Protein AF-A0A2V9U4R3-F1 (afdb_monomer_lite)

Radius of gyration: 16.14 Å; chains: 1; bounding box: 47×28×36 Å

Secondary structure (DSSP, 8-state):
-PPPPP--EEE---EEEEEE-STTS-SEEEEEEEEEEETTEEEEEEEEEEEEEETTEEEEEEEEEEE---TT-SS--EEEEEEEEEE-

Sequence (88 aa):
MAAAKPHVIAFGKSTQVRWLAGADENTPIELKVRALYVDGKLKEFTIGSPHEITERLFVVRRAFHINDSLPDEATPRWLWQRGGWVLV

Foldseek 3Di:
DDDDDDKDKDKADWDWDWAQDDPVSPDTDIFTWIFIDINNDGDFIFGDDWADPDPPKTKTWTKDFDFPDDPPDPDTDTHIDTHGIDID

Structure (mmCIF, N/CA/C/O backbone):
data_AF-A0A2V9U4R3-F1
#
_entry.id   AF-A0A2V9U4R3-F1
#
loop_
_atom_site.group_PDB
_atom_site.id
_atom_site.type_symbol
_atom_site.label_atom_id
_atom_site.label_alt_id
_atom_site.label_comp_id
_atom_site.label_asym_id
_atom_site.label_entity_id
_atom_site.label_seq_id
_atom_site.pdbx_PDB_ins_code
_atom_site.Cartn_x
_atom_site.Cartn_y
_atom_site.Cartn_z
_atom_site.occupancy
_atom_site.B_iso_or_equiv
_atom_site.auth_seq_id
_atom_site.auth_comp_id
_atom_site.auth_asym_id
_atom_site.auth_atom_id
_atom_site.pdbx_PDB_model_num
ATOM 1 N N . MET A 1 1 ? -27.443 -15.638 14.219 1.00 45.69 1 MET A N 1
ATOM 2 C CA . MET A 1 1 ? -26.627 -14.704 13.410 1.00 45.69 1 MET A CA 1
ATOM 3 C C . MET A 1 1 ? -25.231 -14.673 14.011 1.00 45.69 1 MET A C 1
ATOM 5 O O . MET A 1 1 ? -25.134 -14.541 15.223 1.00 45.69 1 MET A O 1
ATOM 9 N N . ALA A 1 2 ? -24.177 -14.879 13.220 1.00 65.69 2 ALA A N 1
ATOM 10 C CA . ALA A 1 2 ? -22.800 -14.799 13.711 1.00 65.69 2 ALA A CA 1
ATOM 11 C C . ALA A 1 2 ? -22.342 -13.332 13.720 1.00 65.69 2 ALA A C 1
ATOM 13 O O . ALA A 1 2 ? -22.580 -12.614 12.750 1.00 65.69 2 ALA A O 1
ATOM 14 N N . ALA A 1 3 ? -21.720 -12.882 14.811 1.00 74.94 3 ALA A N 1
ATOM 15 C CA . ALA A 1 3 ? -21.183 -11.528 14.911 1.00 74.94 3 ALA A CA 1
ATOM 16 C C . ALA A 1 3 ? -19.938 -11.373 14.019 1.00 74.94 3 ALA A C 1
ATOM 18 O O . ALA A 1 3 ? -19.094 -12.269 13.967 1.00 74.94 3 ALA A O 1
ATOM 19 N N . ALA A 1 4 ? -19.820 -10.237 13.327 1.00 78.00 4 ALA A N 1
ATOM 20 C CA . ALA A 1 4 ? -18.636 -9.921 12.534 1.00 78.00 4 ALA A CA 1
ATOM 21 C C . ALA A 1 4 ? -17.409 -9.773 13.449 1.00 78.00 4 ALA A C 1
ATOM 23 O O . ALA A 1 4 ? -17.475 -9.113 14.488 1.00 78.00 4 ALA A O 1
ATOM 24 N N . LYS A 1 5 ? -16.288 -10.395 13.067 1.00 84.88 5 LYS A N 1
ATOM 25 C CA . LYS A 1 5 ? -15.038 -10.309 13.825 1.00 84.88 5 LYS A CA 1
ATOM 26 C C . LYS A 1 5 ? -14.452 -8.896 13.673 1.00 84.88 5 LYS A C 1
ATOM 28 O O . LYS A 1 5 ? -14.306 -8.446 12.538 1.00 84.88 5 LYS A O 1
ATOM 33 N N . PRO A 1 6 ? -14.119 -8.190 14.768 1.00 88.88 6 PRO A N 1
ATOM 34 C CA . PRO A 1 6 ? -13.490 -6.880 14.667 1.00 88.88 6 PRO A CA 1
ATOM 35 C C . PRO A 1 6 ? -12.096 -7.003 14.039 1.00 88.88 6 PRO A C 1
ATOM 37 O O . PRO A 1 6 ? -11.338 -7.910 14.391 1.00 88.88 6 PRO A O 1
ATOM 40 N N . HIS A 1 7 ? -11.777 -6.075 13.137 1.00 91.25 7 HIS A N 1
ATOM 41 C CA . HIS A 1 7 ? -10.466 -5.939 12.506 1.00 91.25 7 HIS A CA 1
ATOM 42 C C . HIS A 1 7 ? -9.774 -4.669 13.002 1.00 91.25 7 HIS A C 1
ATOM 44 O O . HIS A 1 7 ? -10.408 -3.621 13.123 1.00 91.25 7 HIS A O 1
ATOM 50 N N . VAL A 1 8 ? -8.473 -4.753 13.281 1.00 94.06 8 VAL A N 1
ATOM 51 C CA . VAL A 1 8 ? -7.667 -3.598 13.703 1.00 94.06 8 VAL A CA 1
ATOM 52 C C . VAL A 1 8 ? -6.904 -3.055 12.505 1.00 94.06 8 VAL A C 1
ATOM 54 O O . VAL A 1 8 ? -6.121 -3.776 11.884 1.00 94.06 8 VAL A O 1
ATOM 57 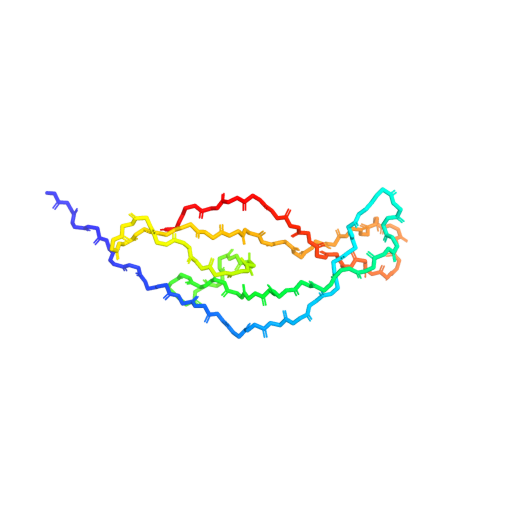N N . ILE A 1 9 ? -7.107 -1.774 12.207 1.00 95.12 9 ILE A N 1
ATOM 58 C CA . ILE A 1 9 ? -6.446 -1.073 11.107 1.00 95.12 9 ILE A CA 1
ATOM 59 C C . ILE A 1 9 ? -5.340 -0.175 11.659 1.00 95.12 9 ILE A C 1
ATOM 61 O O . ILE A 1 9 ? -5.554 0.557 12.623 1.00 95.12 9 ILE A O 1
ATOM 65 N N . ALA A 1 10 ? -4.163 -0.201 11.036 1.00 95.88 10 ALA A N 1
ATOM 66 C CA . ALA A 1 10 ? -3.059 0.681 11.401 1.00 95.88 10 ALA A CA 1
ATOM 67 C C . ALA A 1 10 ? -2.289 1.175 10.172 1.00 95.88 10 ALA A C 1
ATOM 69 O O . ALA A 1 10 ? -2.092 0.440 9.204 1.00 95.88 10 ALA A O 1
ATOM 70 N N . PHE A 1 11 ? -1.795 2.411 10.239 1.00 96.12 11 PHE A N 1
ATOM 71 C CA . PHE A 1 11 ? -0.885 2.970 9.243 1.00 96.12 11 PHE A CA 1
ATOM 72 C C . PHE A 1 11 ? 0.550 2.961 9.764 1.00 96.12 11 PHE A C 1
ATOM 74 O O . PHE A 1 11 ? 0.822 3.385 10.886 1.00 96.12 11 PHE A O 1
ATOM 81 N N . GLY A 1 12 ? 1.475 2.494 8.930 1.00 95.75 12 GLY A N 1
ATOM 82 C CA . GLY A 1 12 ? 2.904 2.547 9.204 1.00 95.75 12 GLY A CA 1
ATOM 83 C C . GLY A 1 12 ? 3.487 3.958 9.079 1.00 95.75 12 GLY A C 1
ATOM 84 O O . GLY A 1 12 ? 2.801 4.928 8.743 1.00 95.75 12 GLY A O 1
ATOM 85 N N . LYS A 1 13 ? 4.800 4.060 9.306 1.00 95.56 13 LYS A N 1
ATOM 86 C CA . LYS A 1 13 ? 5.555 5.298 9.080 1.00 95.56 13 LYS A CA 1
ATOM 87 C C . LYS A 1 13 ? 5.494 5.700 7.604 1.00 95.56 13 LYS A C 1
ATOM 89 O O . LYS A 1 13 ? 5.536 4.848 6.720 1.00 95.56 13 LYS A O 1
ATOM 94 N N . SER A 1 14 ? 5.407 7.005 7.358 1.00 93.94 14 SER A N 1
ATOM 95 C CA . SER A 1 14 ? 5.481 7.553 6.005 1.00 93.94 14 SER A CA 1
ATOM 96 C C . SER A 1 14 ? 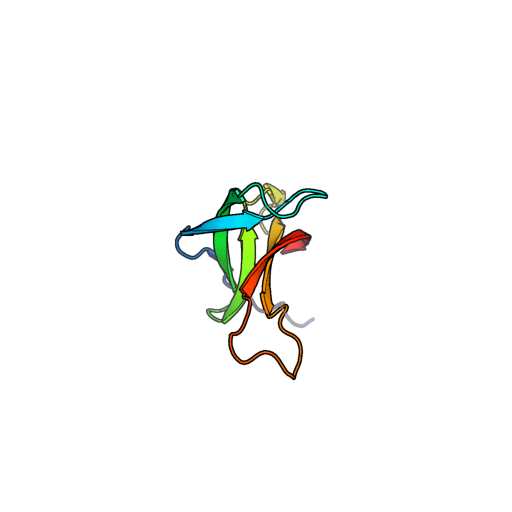6.931 7.606 5.534 1.00 93.94 14 SER A C 1
ATOM 98 O O . SER A 1 14 ? 7.786 8.158 6.225 1.00 93.94 14 SER A O 1
ATOM 100 N N . THR A 1 15 ? 7.174 7.115 4.325 1.00 94.25 15 THR A N 1
ATOM 101 C CA . THR A 1 15 ? 8.464 7.149 3.634 1.00 94.25 15 THR A CA 1
ATOM 102 C C . THR A 1 15 ? 8.308 7.917 2.327 1.00 94.25 15 THR A C 1
ATOM 104 O O . THR A 1 15 ? 7.317 7.748 1.617 1.00 94.25 15 THR A O 1
ATOM 107 N N . GLN A 1 16 ? 9.264 8.793 2.023 1.00 93.31 16 GLN A N 1
ATOM 108 C CA . GLN A 1 16 ? 9.325 9.464 0.727 1.00 93.31 16 GLN A CA 1
ATOM 109 C C . GLN A 1 16 ? 10.014 8.545 -0.279 1.00 93.31 16 GLN A C 1
ATOM 111 O O . GLN A 1 16 ? 11.088 8.014 -0.001 1.00 93.31 16 GLN A O 1
ATOM 116 N N . VAL A 1 17 ? 9.387 8.351 -1.432 1.00 91.62 17 VAL A N 1
ATOM 117 C CA . VAL A 1 17 ? 9.896 7.522 -2.523 1.00 91.62 17 VAL A CA 1
ATOM 118 C C . VAL A 1 17 ? 9.848 8.306 -3.826 1.00 91.62 17 VAL A C 1
ATOM 120 O O . VAL A 1 17 ? 9.045 9.228 -3.981 1.00 91.62 17 VAL A O 1
ATOM 123 N N . ARG A 1 18 ? 10.710 7.938 -4.771 1.00 88.50 18 ARG A N 1
ATOM 124 C CA . ARG A 1 18 ? 10.682 8.503 -6.119 1.00 88.50 18 ARG A CA 1
ATOM 125 C C . ARG A 1 18 ? 9.654 7.746 -6.943 1.00 88.50 18 ARG A C 1
ATOM 127 O O . ARG A 1 18 ? 9.740 6.528 -7.073 1.00 88.50 18 ARG A O 1
ATOM 134 N N . TRP A 1 19 ? 8.693 8.475 -7.485 1.00 84.69 19 TRP A N 1
ATOM 135 C CA . TRP A 1 19 ? 7.722 7.970 -8.436 1.00 84.69 19 TRP A CA 1
ATOM 136 C C . TRP A 1 19 ? 8.022 8.576 -9.803 1.00 84.69 19 TRP A C 1
ATOM 138 O O . TRP A 1 19 ? 7.920 9.785 -9.990 1.00 84.69 19 TRP A O 1
ATOM 148 N N . LEU A 1 20 ? 8.433 7.733 -10.743 1.00 80.75 20 LEU A N 1
ATOM 149 C CA . LEU A 1 20 ? 8.660 8.124 -12.127 1.00 80.75 20 LEU A CA 1
ATOM 150 C C . LEU A 1 20 ? 7.298 8.127 -12.827 1.00 80.75 20 LEU A C 1
ATOM 152 O O . LEU A 1 20 ? 6.695 7.072 -13.015 1.00 80.75 20 LEU A O 1
ATOM 156 N N . ALA A 1 21 ? 6.755 9.311 -13.103 1.00 68.88 21 ALA A N 1
ATOM 157 C CA . ALA A 1 21 ? 5.420 9.464 -13.670 1.00 68.88 21 ALA A CA 1
ATOM 158 C C . ALA A 1 21 ? 5.444 10.481 -14.809 1.00 68.88 21 ALA A C 1
ATOM 160 O O . ALA A 1 21 ? 5.709 11.657 -14.580 1.00 68.88 21 ALA A O 1
ATOM 161 N N . GLY A 1 22 ? 5.141 10.030 -16.023 1.00 64.62 22 GLY A N 1
ATOM 162 C CA . GLY A 1 22 ? 5.186 10.844 -17.237 1.00 64.62 22 GLY A CA 1
ATOM 163 C C . GLY A 1 22 ? 5.385 9.958 -18.462 1.00 64.62 22 GLY A C 1
ATOM 164 O O . GLY A 1 22 ? 5.790 8.808 -18.318 1.00 64.62 22 GLY A O 1
ATOM 165 N N . ALA A 1 23 ? 5.092 10.471 -19.659 1.00 63.03 23 ALA A N 1
ATOM 166 C CA . ALA A 1 23 ? 5.340 9.743 -20.912 1.00 63.03 23 ALA A CA 1
ATOM 167 C C . ALA A 1 23 ? 6.842 9.498 -21.163 1.00 63.03 23 ALA A C 1
ATOM 169 O O . ALA A 1 23 ? 7.214 8.625 -21.937 1.00 63.03 23 ALA A O 1
ATOM 170 N N . ASP A 1 24 ? 7.687 10.290 -20.507 1.00 67.75 24 ASP A N 1
ATOM 171 C CA . ASP A 1 24 ? 9.143 10.256 -20.528 1.00 67.75 24 ASP A CA 1
ATOM 172 C C . ASP A 1 24 ? 9.758 9.368 -19.434 1.00 67.75 24 ASP A C 1
ATOM 174 O O . ASP A 1 24 ? 10.958 9.119 -19.498 1.00 67.75 24 ASP A O 1
ATOM 178 N N . GLU A 1 25 ? 8.977 8.952 -18.421 1.00 67.38 25 GLU A N 1
ATOM 179 C CA . GLU A 1 25 ? 9.388 8.155 -17.242 1.00 67.38 25 GLU A CA 1
ATOM 180 C C . GLU A 1 25 ? 10.684 8.610 -16.532 1.00 67.38 25 GLU A C 1
ATOM 182 O O . GLU A 1 25 ? 11.231 7.898 -15.693 1.00 67.38 25 GLU A O 1
ATOM 187 N N . ASN A 1 26 ? 11.170 9.820 -16.811 1.00 68.38 26 ASN A N 1
ATOM 188 C CA . ASN A 1 26 ? 12.475 10.294 -16.354 1.00 68.38 26 ASN A CA 1
ATOM 189 C C . ASN A 1 26 ? 12.366 11.393 -15.304 1.00 68.38 26 ASN A C 1
ATOM 191 O O . ASN A 1 26 ? 13.307 11.600 -14.538 1.00 68.38 26 ASN A O 1
ATOM 195 N N . THR A 1 27 ? 11.226 12.079 -15.230 1.00 75.25 27 THR A N 1
ATOM 196 C CA . THR A 1 27 ? 10.994 13.126 -14.235 1.00 75.25 27 THR A CA 1
ATOM 197 C C . THR A 1 27 ? 10.522 12.507 -12.910 1.00 75.25 27 THR A C 1
ATOM 199 O O . THR A 1 27 ? 9.390 12.020 -12.828 1.00 75.25 27 THR A O 1
ATOM 202 N N . PRO A 1 28 ? 11.347 12.503 -11.842 1.00 78.44 28 PRO A N 1
ATOM 203 C CA . PRO A 1 28 ? 10.967 11.906 -10.571 1.00 78.44 28 PRO A CA 1
ATOM 204 C C . PRO A 1 28 ? 10.059 12.855 -9.793 1.00 78.44 28 PRO A C 1
ATOM 206 O O . PRO A 1 28 ? 10.437 13.983 -9.482 1.00 78.44 28 PRO A O 1
ATOM 209 N N . ILE A 1 29 ? 8.882 12.368 -9.416 1.00 85.62 29 ILE A N 1
ATOM 210 C CA . ILE A 1 29 ? 7.962 13.041 -8.503 1.00 85.62 29 ILE A CA 1
ATOM 211 C C . ILE A 1 29 ? 8.109 12.403 -7.123 1.00 85.62 29 ILE A C 1
ATOM 213 O O . ILE A 1 29 ? 8.1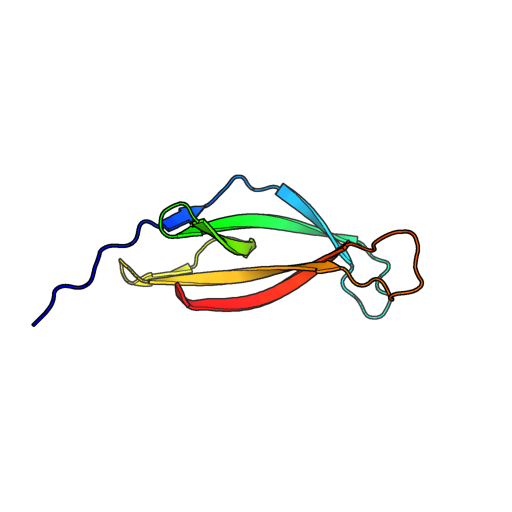23 11.179 -6.983 1.00 85.62 29 ILE A O 1
ATOM 217 N N . GLU A 1 30 ? 8.203 13.219 -6.078 1.00 87.81 30 GLU A N 1
ATOM 218 C CA . GLU A 1 30 ? 8.217 12.703 -4.711 1.00 87.81 30 GLU A CA 1
ATOM 219 C C . GLU A 1 30 ? 6.833 12.193 -4.301 1.00 87.81 30 GLU A C 1
ATOM 221 O O . GLU A 1 30 ? 5.824 12.899 -4.383 1.00 87.81 30 GLU A O 1
ATOM 226 N N . LEU A 1 31 ? 6.789 10.958 -3.807 1.00 90.00 31 LEU A N 1
ATOM 227 C CA . LEU A 1 31 ? 5.578 10.309 -3.334 1.00 90.00 31 LEU A CA 1
ATOM 228 C C . LEU A 1 31 ? 5.751 9.887 -1.876 1.00 90.00 31 LEU A C 1
ATOM 230 O O . LEU A 1 31 ? 6.717 9.223 -1.513 1.00 90.00 31 LEU A O 1
ATOM 234 N N . LYS A 1 32 ? 4.799 10.254 -1.018 1.00 93.94 32 LYS A N 1
ATOM 235 C CA . LYS A 1 32 ? 4.765 9.793 0.375 1.00 93.94 32 LYS A CA 1
ATOM 236 C C . LYS A 1 32 ? 3.943 8.516 0.461 1.00 93.94 32 LYS A C 1
ATOM 238 O O . LYS A 1 32 ? 2.725 8.561 0.295 1.00 93.94 32 LYS A O 1
ATOM 243 N N . VAL A 1 33 ? 4.617 7.405 0.731 1.00 95.62 33 VAL A N 1
ATOM 244 C CA . VAL A 1 33 ? 4.021 6.074 0.846 1.00 95.62 33 VAL A CA 1
ATOM 245 C C . VAL A 1 33 ? 4.073 5.600 2.294 1.00 95.62 33 VAL A C 1
ATOM 247 O O . VAL A 1 33 ? 5.037 5.860 3.009 1.00 95.62 33 VAL A O 1
ATOM 250 N N . ARG A 1 34 ? 3.044 4.879 2.735 1.00 96.69 34 ARG A N 1
ATOM 251 C CA . ARG A 1 34 ? 3.021 4.186 4.028 1.00 96.69 34 ARG A CA 1
ATOM 252 C C . ARG A 1 34 ? 2.304 2.849 3.923 1.00 96.69 34 ARG A C 1
ATOM 254 O O . ARG A 1 34 ? 1.384 2.688 3.123 1.00 96.69 34 ARG A O 1
ATOM 261 N N . ALA A 1 35 ? 2.711 1.902 4.755 1.00 97.00 35 ALA A N 1
ATOM 262 C CA . ALA A 1 35 ? 2.037 0.618 4.881 1.00 97.00 35 ALA A CA 1
ATOM 263 C C . ALA A 1 35 ? 0.643 0.773 5.516 1.00 97.00 35 ALA A C 1
ATOM 265 O O . ALA A 1 35 ? 0.479 1.52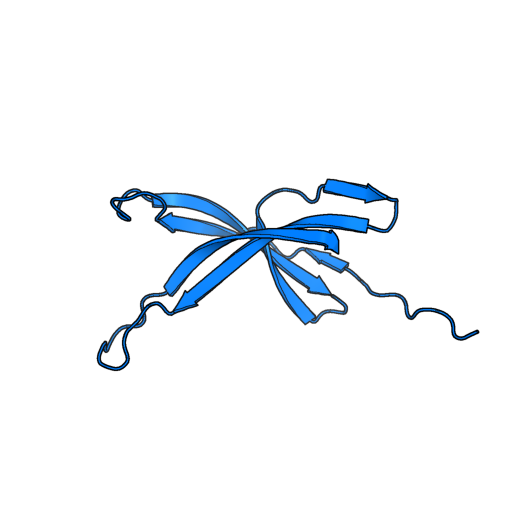8 6.474 1.00 97.00 35 ALA A O 1
ATOM 266 N N . LEU A 1 36 ? -0.334 0.030 5.005 1.00 96.81 36 LEU A N 1
ATOM 267 C CA . LEU A 1 36 ? -1.632 -0.224 5.618 1.00 96.81 36 LEU A CA 1
ATOM 268 C C . LEU A 1 36 ? -1.621 -1.648 6.177 1.00 96.81 36 LEU A C 1
ATOM 270 O O . LEU A 1 36 ? -1.452 -2.619 5.432 1.00 96.81 36 LEU A O 1
ATOM 274 N N . TYR A 1 37 ? -1.817 -1.765 7.484 1.00 96.94 37 TYR A N 1
ATOM 275 C CA . TYR A 1 37 ? -1.914 -3.032 8.191 1.00 96.94 37 TYR A CA 1
ATOM 276 C C . TYR A 1 37 ? -3.360 -3.318 8.575 1.00 96.94 37 TYR A C 1
ATOM 278 O O . TYR A 1 37 ? -4.064 -2.433 9.059 1.00 96.94 37 TYR A O 1
ATOM 286 N N . VAL A 1 38 ? -3.765 -4.576 8.415 1.00 95.31 38 VAL A N 1
ATOM 287 C CA . VAL A 1 38 ? -5.032 -5.109 8.925 1.00 95.31 38 VAL A CA 1
ATOM 288 C C . VAL A 1 38 ? -4.710 -6.332 9.764 1.00 95.31 38 VAL A C 1
ATOM 290 O O . VAL A 1 38 ? -4.068 -7.266 9.276 1.00 95.31 38 VAL A O 1
ATOM 293 N N . ASP A 1 39 ? -5.097 -6.299 11.035 1.00 95.56 39 ASP A N 1
ATOM 294 C CA . ASP A 1 39 ? -4.764 -7.310 12.045 1.00 95.56 39 ASP A CA 1
ATOM 295 C C . ASP A 1 39 ? -3.256 -7.596 12.122 1.00 95.56 39 ASP A C 1
ATOM 297 O O . ASP A 1 39 ? -2.809 -8.743 12.175 1.00 95.56 39 ASP A O 1
ATOM 301 N N . GLY A 1 40 ? -2.449 -6.535 12.043 1.00 94.56 40 GLY A N 1
ATOM 302 C CA . GLY A 1 40 ? -0.986 -6.615 12.080 1.00 94.56 40 GLY A CA 1
ATOM 303 C C . GLY A 1 40 ? -0.331 -7.139 10.797 1.00 94.56 40 GLY A C 1
ATOM 304 O O . GLY A 1 40 ? 0.895 -7.176 10.717 1.00 94.56 40 GLY A O 1
ATOM 305 N N . LYS A 1 41 ? -1.102 -7.507 9.767 1.00 95.62 41 LYS A N 1
ATOM 306 C CA . LYS A 1 41 ? -0.567 -7.965 8.477 1.00 95.62 41 LYS A CA 1
ATOM 307 C C . LYS A 1 41 ? -0.536 -6.821 7.477 1.00 95.62 41 LYS A C 1
ATOM 309 O O . LYS A 1 41 ? -1.546 -6.143 7.303 1.00 95.62 41 LYS A O 1
ATOM 314 N N . LEU A 1 42 ? 0.599 -6.637 6.799 1.00 95.31 42 LEU A N 1
ATOM 315 C CA . LEU A 1 42 ? 0.696 -5.699 5.681 1.00 95.31 42 LEU A CA 1
ATOM 316 C C . LEU A 1 42 ? -0.312 -6.124 4.613 1.00 95.31 42 LEU A C 1
ATOM 318 O O . LEU A 1 42 ? -0.242 -7.243 4.104 1.00 95.31 42 LEU A O 1
ATOM 322 N N . LYS A 1 43 ? -1.259 -5.243 4.302 1.00 94.44 43 LYS A N 1
ATOM 323 C CA . LYS A 1 43 ? -2.214 -5.455 3.216 1.00 94.44 43 LYS A CA 1
ATOM 324 C C . LYS A 1 43 ? -1.774 -4.734 1.965 1.00 94.44 43 LYS A C 1
ATOM 326 O O . LYS A 1 43 ? -1.710 -5.344 0.906 1.00 94.44 43 LYS A O 1
ATOM 331 N N . GLU A 1 44 ? -1.470 -3.450 2.098 1.00 93.94 44 GLU A N 1
ATOM 332 C CA . GLU A 1 44 ? -1.191 -2.584 0.960 1.00 93.94 44 GLU A CA 1
ATOM 333 C C . GLU A 1 44 ? -0.213 -1.483 1.338 1.00 93.94 44 GLU A C 1
ATOM 335 O O . GLU A 1 44 ? -0.065 -1.128 2.508 1.00 93.94 44 GLU A O 1
ATOM 340 N N . PHE A 1 45 ? 0.408 -0.888 0.330 1.00 96.31 45 PHE A N 1
ATOM 341 C CA . PHE A 1 45 ? 0.979 0.439 0.469 1.00 96.31 45 PHE A CA 1
ATOM 342 C C . PHE A 1 45 ? -0.060 1.471 0.046 1.00 96.31 45 PHE A C 1
ATOM 344 O O . PHE A 1 45 ? -0.859 1.235 -0.857 1.00 96.31 45 PHE A O 1
ATOM 351 N N . THR A 1 46 ? -0.065 2.617 0.713 1.00 96.62 46 THR A N 1
ATOM 352 C CA . THR A 1 46 ? -1.035 3.688 0.480 1.00 96.62 46 THR A CA 1
ATOM 353 C C . THR A 1 46 ? -0.339 5.037 0.408 1.00 96.62 46 THR A C 1
ATOM 355 O O . THR A 1 46 ? 0.749 5.214 0.964 1.00 96.62 46 THR A O 1
ATOM 358 N N . ILE A 1 47 ? -0.974 5.989 -0.269 1.00 94.88 47 ILE A N 1
ATOM 359 C CA . ILE A 1 47 ? -0.529 7.380 -0.355 1.00 94.88 47 ILE A CA 1
ATOM 360 C C . ILE A 1 47 ? -1.603 8.335 0.141 1.00 94.88 47 ILE A C 1
ATOM 362 O O . ILE A 1 47 ? -2.800 8.071 0.023 1.00 94.88 47 ILE A O 1
ATOM 366 N N . GLY A 1 48 ? -1.150 9.482 0.640 1.00 89.62 48 GLY A N 1
ATOM 367 C CA . GLY A 1 48 ? -2.028 10.530 1.147 1.00 89.62 48 GLY A CA 1
ATOM 368 C C . GLY A 1 48 ? -2.757 10.142 2.435 1.00 89.62 48 GLY A C 1
ATOM 369 O O . GLY A 1 48 ? -2.459 9.132 3.083 1.00 89.62 48 GLY A O 1
ATOM 370 N N . SER A 1 49 ? -3.699 10.995 2.822 1.00 91.75 49 SER A N 1
ATOM 371 C CA . SER A 1 49 ? -4.519 10.815 4.020 1.00 91.75 49 SER A CA 1
ATOM 372 C C . SER A 1 49 ? -5.735 9.930 3.731 1.00 91.75 49 SER A C 1
ATOM 374 O O . SER A 1 49 ? -6.230 9.949 2.602 1.00 91.75 49 SER A O 1
ATOM 376 N N . PRO A 1 50 ? -6.231 9.160 4.717 1.00 94.38 50 PRO A N 1
ATOM 377 C CA . PRO A 1 50 ? -7.474 8.418 4.569 1.00 94.38 50 PRO A CA 1
ATOM 378 C C . PRO A 1 50 ? -8.626 9.420 4.510 1.00 94.38 50 PRO A C 1
ATOM 380 O O . PRO A 1 50 ? -8.599 10.434 5.209 1.00 94.38 50 PRO A O 1
ATOM 383 N N . HIS A 1 51 ? -9.619 9.146 3.676 1.00 96.00 51 HIS A N 1
ATOM 384 C CA . HIS A 1 51 ? -10.847 9.923 3.634 1.00 96.00 51 HIS A CA 1
ATOM 385 C C . HIS A 1 51 ? -11.967 9.104 4.267 1.00 96.00 51 HIS A C 1
ATOM 387 O O . HIS A 1 51 ? -12.357 8.065 3.734 1.00 96.00 51 HIS A O 1
ATOM 393 N N . GLU A 1 52 ? -12.434 9.545 5.429 1.00 96.00 52 GLU A N 1
ATOM 394 C CA . GLU A 1 52 ? -13.505 8.882 6.170 1.00 96.00 52 GLU A CA 1
ATOM 395 C C . GLU A 1 52 ? -14.833 9.017 5.421 1.00 96.00 52 GLU A C 1
ATOM 397 O O . GLU A 1 52 ? -15.227 10.110 5.021 1.00 96.00 52 GLU A O 1
ATOM 402 N N . ILE A 1 53 ? -15.511 7.887 5.221 1.00 96.88 53 ILE A N 1
ATOM 403 C CA . ILE A 1 53 ? -16.847 7.816 4.614 1.00 96.88 53 ILE A CA 1
ATOM 404 C C . ILE A 1 53 ? -17.898 7.611 5.706 1.00 96.88 53 ILE A C 1
ATOM 406 O O . ILE A 1 53 ? -18.973 8.203 5.670 1.00 96.88 53 ILE A O 1
ATOM 410 N N . THR A 1 54 ? -17.583 6.760 6.684 1.00 95.31 54 THR A N 1
ATOM 411 C CA . THR A 1 54 ? -18.385 6.517 7.889 1.00 95.31 54 THR A CA 1
ATOM 412 C C . THR A 1 54 ? -17.449 6.303 9.078 1.00 95.31 54 THR A C 1
ATOM 414 O O . THR A 1 54 ? -16.240 6.186 8.895 1.00 95.31 54 THR A O 1
ATOM 417 N N . GLU A 1 55 ? -17.996 6.132 10.283 1.00 90.56 55 GLU A N 1
ATOM 418 C CA . GLU A 1 55 ? -17.217 5.825 11.496 1.00 90.56 55 GLU A CA 1
ATOM 419 C C . GLU A 1 55 ? -16.316 4.582 11.377 1.00 90.56 55 GLU A C 1
ATOM 421 O O . GLU A 1 55 ? -15.379 4.417 12.156 1.00 90.56 55 GLU A O 1
ATOM 426 N N . ARG A 1 56 ? -1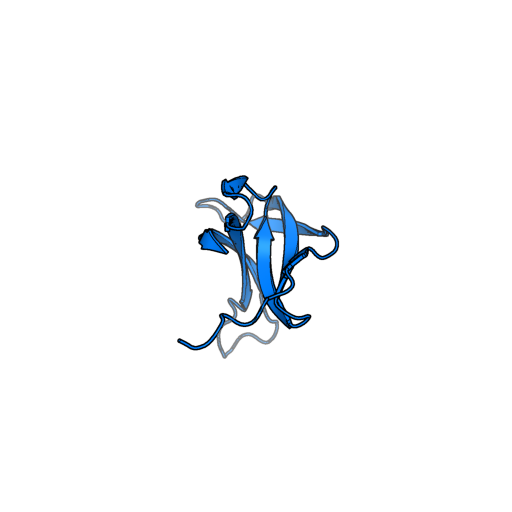6.616 3.670 10.443 1.00 91.00 56 ARG A N 1
ATOM 427 C CA . ARG A 1 56 ? -15.895 2.396 10.279 1.00 91.00 56 ARG A CA 1
ATOM 428 C C . ARG A 1 56 ? -15.360 2.159 8.874 1.00 91.00 56 ARG A C 1
ATOM 430 O O . ARG A 1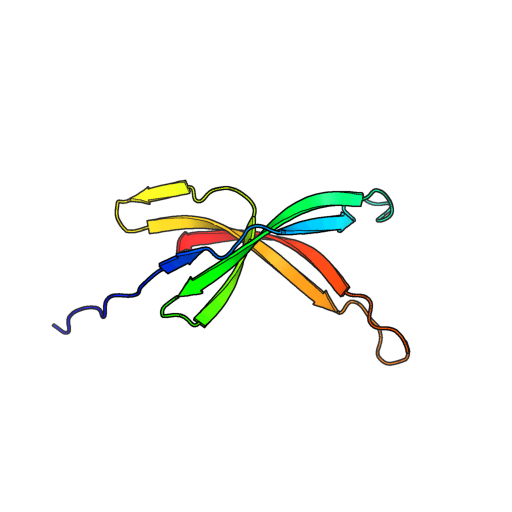 56 ? -14.770 1.112 8.647 1.00 91.00 56 ARG A O 1
ATOM 437 N N . LEU A 1 57 ? -15.597 3.087 7.949 1.00 94.31 57 LEU A N 1
ATOM 438 C CA . LEU A 1 57 ? -15.199 2.949 6.552 1.00 94.31 57 LEU A CA 1
ATOM 439 C C . LEU A 1 57 ? -14.458 4.193 6.115 1.00 94.31 57 LEU A C 1
ATOM 441 O O . LEU A 1 57 ? -14.939 5.314 6.297 1.00 94.31 57 LEU A O 1
ATOM 445 N N . PHE A 1 58 ? -13.336 3.986 5.452 1.00 95.81 58 PHE A N 1
ATOM 446 C CA . PHE A 1 58 ? -12.595 5.060 4.821 1.00 95.81 58 PHE A CA 1
ATOM 447 C C . PHE A 1 58 ? -12.061 4.589 3.474 1.00 95.81 58 PHE A C 1
ATOM 449 O O . PHE A 1 58 ? -11.914 3.396 3.213 1.00 95.81 58 PHE A O 1
ATOM 456 N N . VAL A 1 59 ? -11.744 5.543 2.608 1.00 96.88 59 VAL A N 1
ATOM 457 C CA . VAL A 1 59 ? -11.043 5.270 1.357 1.00 96.88 59 VAL A CA 1
ATOM 458 C C . VAL A 1 59 ? -9.610 5.770 1.431 1.00 96.88 59 VAL A C 1
ATOM 460 O O . VAL A 1 59 ? -9.316 6.836 1.973 1.00 96.88 59 VAL A O 1
ATOM 463 N N . VAL A 1 60 ? -8.699 4.989 0.867 1.00 96.06 60 VAL A N 1
ATOM 464 C CA . VAL A 1 60 ? -7.288 5.345 0.696 1.00 96.06 60 VAL A CA 1
ATOM 465 C C . VAL A 1 60 ? -6.862 5.078 -0.729 1.00 96.06 60 VAL A C 1
ATOM 467 O O . VAL A 1 60 ? -7.445 4.259 -1.439 1.00 96.06 60 VAL A O 1
ATOM 470 N N . ARG A 1 61 ? -5.817 5.776 -1.160 1.00 95.69 61 ARG A N 1
ATOM 471 C CA . ARG A 1 61 ? -5.239 5.559 -2.476 1.00 95.69 61 ARG A CA 1
ATOM 472 C C . ARG A 1 61 ? -4.105 4.552 -2.386 1.00 95.69 61 ARG A C 1
ATOM 474 O O . ARG A 1 61 ? -3.155 4.769 -1.636 1.00 95.69 61 ARG A O 1
ATOM 481 N N . ARG A 1 62 ? -4.197 3.468 -3.153 1.00 95.81 62 ARG A N 1
ATOM 482 C CA . ARG A 1 62 ? -3.209 2.384 -3.166 1.00 95.81 62 ARG A CA 1
ATOM 483 C C . ARG A 1 62 ? -1.910 2.822 -3.848 1.00 95.81 62 ARG A C 1
ATOM 485 O O . ARG A 1 62 ? -1.917 3.628 -4.779 1.00 95.81 62 ARG A O 1
ATOM 492 N N . ALA A 1 63 ? -0.801 2.245 -3.410 1.00 95.25 63 ALA A N 1
ATOM 493 C CA . ALA A 1 63 ? 0.499 2.281 -4.060 1.00 95.25 63 ALA A CA 1
ATOM 494 C C . ALA A 1 63 ? 1.011 0.855 -4.272 1.00 95.25 63 ALA A C 1
ATOM 496 O O . ALA A 1 63 ? 0.720 -0.040 -3.476 1.00 95.25 63 ALA A O 1
ATOM 497 N N . PHE A 1 64 ? 1.813 0.665 -5.311 1.00 92.88 64 PHE A N 1
ATOM 498 C CA . PHE A 1 64 ? 2.466 -0.604 -5.604 1.00 92.88 64 PHE A CA 1
ATOM 499 C C . PHE A 1 64 ? 3.973 -0.423 -5.667 1.00 92.88 64 PHE A C 1
ATOM 501 O O . PHE A 1 64 ? 4.441 0.611 -6.135 1.00 92.88 64 PHE A O 1
ATOM 508 N N . HIS A 1 65 ? 4.701 -1.446 -5.230 1.00 92.94 65 HIS A N 1
ATOM 509 C CA . HIS A 1 65 ? 6.138 -1.571 -5.425 1.00 92.94 65 HIS A CA 1
ATOM 510 C C . HIS A 1 65 ? 6.369 -2.808 -6.287 1.00 92.94 65 HIS A C 1
ATOM 512 O O . HIS A 1 65 ? 6.175 -3.930 -5.818 1.00 92.94 65 HIS A O 1
ATOM 518 N N . ILE A 1 66 ? 6.659 -2.594 -7.565 1.00 91.62 66 ILE A N 1
ATOM 519 C CA . ILE A 1 66 ? 6.647 -3.633 -8.599 1.00 91.62 66 ILE A CA 1
ATOM 520 C C . ILE A 1 66 ? 8.067 -3.824 -9.112 1.00 91.62 66 ILE A C 1
ATOM 522 O O . ILE A 1 66 ? 8.793 -2.848 -9.281 1.00 91.62 66 ILE A O 1
ATOM 526 N N . ASN A 1 67 ? 8.452 -5.076 -9.347 1.00 92.50 67 ASN A N 1
ATOM 527 C CA . ASN A 1 67 ? 9.662 -5.390 -10.089 1.00 92.50 67 ASN A CA 1
ATOM 528 C C . ASN A 1 67 ? 9.327 -5.386 -11.584 1.00 92.50 67 ASN A C 1
ATOM 530 O O . ASN A 1 67 ? 8.584 -6.250 -12.043 1.00 92.50 67 ASN A O 1
ATOM 534 N N . ASP A 1 68 ? 9.857 -4.403 -12.300 1.00 90.06 68 ASP A N 1
ATOM 535 C CA . ASP A 1 68 ? 9.681 -4.207 -13.739 1.00 90.06 68 ASP A CA 1
ATOM 536 C C . ASP A 1 68 ? 10.917 -4.669 -14.530 1.00 90.06 68 ASP A C 1
ATOM 538 O O . ASP A 1 68 ? 11.272 -4.091 -15.562 1.00 90.06 68 ASP A O 1
ATOM 542 N N . SER A 1 69 ? 11.630 -5.667 -14.000 1.00 92.44 69 SER A N 1
ATOM 543 C CA . SER A 1 69 ? 12.729 -6.321 -14.707 1.00 92.44 69 SER A CA 1
ATOM 544 C C . SER A 1 69 ? 12.276 -7.509 -15.529 1.00 92.44 69 SER A C 1
ATOM 546 O O . SER A 1 69 ? 11.430 -8.304 -15.111 1.00 92.44 69 SER A O 1
ATOM 548 N N . LEU A 1 70 ? 12.910 -7.651 -16.689 1.00 92.12 70 LEU A N 1
ATOM 549 C CA . LEU A 1 70 ? 12.769 -8.824 -17.541 1.00 92.12 70 LEU A CA 1
ATOM 550 C C . LEU A 1 70 ? 13.580 -10.005 -16.979 1.00 92.12 70 LEU A C 1
ATOM 552 O O . LEU A 1 70 ? 14.531 -9.788 -16.226 1.00 92.12 70 LEU A O 1
ATOM 556 N N . PRO A 1 71 ? 13.250 -11.256 -17.354 1.00 91.62 71 PRO A N 1
ATOM 557 C CA . PRO A 1 71 ? 13.956 -12.441 -16.859 1.00 91.62 71 PRO A CA 1
ATOM 558 C C . PRO A 1 71 ? 15.476 -12.429 -17.089 1.00 91.62 71 PRO A C 1
ATOM 560 O O . PRO A 1 71 ? 16.209 -13.004 -16.288 1.00 91.62 71 PRO A O 1
ATOM 563 N N . ASP A 1 72 ? 15.940 -11.771 -18.154 1.00 92.62 72 ASP A N 1
ATOM 564 C CA . ASP A 1 72 ? 17.354 -11.713 -18.546 1.00 92.62 72 ASP A CA 1
ATOM 565 C C . ASP A 1 72 ? 18.127 -10.534 -17.918 1.00 92.62 72 ASP A C 1
ATOM 567 O O . ASP A 1 72 ? 19.339 -10.407 -18.107 1.00 92.62 72 ASP A O 1
ATOM 571 N N . GLU A 1 73 ? 17.460 -9.652 -17.167 1.00 91.88 73 GLU A N 1
ATOM 572 C CA . GLU A 1 73 ? 18.119 -8.525 -16.505 1.00 91.88 73 GLU A CA 1
ATOM 573 C C . GLU A 1 73 ? 18.749 -8.945 -15.172 1.00 91.88 73 GLU A C 1
ATOM 575 O O . GLU A 1 73 ? 18.081 -9.421 -14.256 1.00 91.88 73 GLU A O 1
ATOM 580 N N . ALA A 1 74 ? 20.053 -8.697 -15.029 1.00 85.50 74 ALA A N 1
ATOM 581 C CA . ALA A 1 74 ? 20.792 -9.044 -13.814 1.00 85.50 74 ALA A CA 1
ATOM 582 C C . ALA A 1 74 ? 20.444 -8.159 -12.600 1.00 85.50 74 ALA A C 1
ATOM 584 O O . ALA A 1 74 ? 20.619 -8.585 -11.457 1.00 85.50 74 ALA A O 1
ATOM 585 N N . THR A 1 75 ? 19.966 -6.931 -12.830 1.00 90.56 75 THR A N 1
ATOM 586 C CA . THR A 1 75 ? 19.651 -5.966 -11.768 1.00 90.56 75 THR A CA 1
ATOM 587 C C . THR A 1 75 ? 18.147 -5.702 -11.735 1.00 90.56 75 THR A C 1
ATOM 589 O O . THR A 1 75 ? 17.626 -5.186 -12.721 1.00 90.56 75 THR A O 1
ATOM 592 N N . PRO A 1 76 ? 17.450 -5.981 -10.616 1.00 89.00 76 PRO A N 1
ATOM 593 C CA . PRO A 1 76 ? 16.012 -5.771 -10.522 1.00 89.00 76 PRO A CA 1
ATOM 594 C C . PRO A 1 76 ? 15.660 -4.280 -10.504 1.00 89.00 76 PRO A C 1
ATOM 596 O O . PRO A 1 76 ? 16.190 -3.504 -9.700 1.00 89.00 76 PRO A O 1
ATOM 599 N N . ARG A 1 77 ? 14.703 -3.892 -11.341 1.00 89.12 77 ARG A N 1
ATOM 600 C CA . ARG A 1 77 ? 14.184 -2.533 -11.454 1.00 89.12 77 ARG A CA 1
ATOM 601 C C . ARG A 1 77 ? 12.889 -2.413 -10.665 1.00 89.12 77 ARG A C 1
ATOM 603 O O . ARG A 1 77 ? 11.800 -2.696 -11.153 1.00 89.12 77 ARG A O 1
ATOM 610 N N . TRP A 1 78 ? 13.017 -1.972 -9.420 1.00 90.38 78 TRP A N 1
ATOM 611 C CA . TRP A 1 78 ? 11.867 -1.705 -8.565 1.00 90.38 78 TRP A CA 1
ATOM 612 C C . TRP A 1 78 ? 11.279 -0.325 -8.835 1.00 90.38 78 TRP A C 1
ATOM 614 O O . TRP A 1 78 ? 11.974 0.687 -8.737 1.00 90.38 78 TRP A O 1
ATOM 624 N N . LEU A 1 79 ? 9.983 -0.288 -9.122 1.00 90.12 79 LEU A N 1
ATOM 625 C CA . LEU A 1 79 ? 9.242 0.929 -9.410 1.00 90.12 79 LEU A CA 1
ATOM 626 C C . LEU A 1 79 ? 8.087 1.091 -8.430 1.00 90.12 79 LEU A C 1
ATOM 628 O O . LEU A 1 79 ? 7.354 0.147 -8.121 1.00 90.12 79 LEU A O 1
ATOM 632 N N . TRP A 1 80 ? 7.899 2.323 -7.968 1.00 92.12 80 TRP A N 1
ATOM 633 C CA . TRP A 1 80 ? 6.662 2.711 -7.309 1.00 92.12 80 TRP A CA 1
ATOM 634 C C . TRP A 1 80 ? 5.623 3.084 -8.352 1.00 92.12 80 TRP A C 1
ATOM 636 O O . TRP A 1 80 ? 5.934 3.760 -9.326 1.00 92.12 80 TRP A O 1
ATOM 646 N N . GLN A 1 81 ? 4.377 2.680 -8.134 1.00 90.62 81 GLN A N 1
ATOM 647 C CA . GLN A 1 81 ? 3.256 3.077 -8.975 1.00 90.62 81 GLN A CA 1
ATOM 648 C C . GLN A 1 81 ? 2.058 3.492 -8.135 1.00 90.62 81 GLN A C 1
ATOM 650 O O . GLN A 1 81 ? 1.812 2.983 -7.037 1.00 90.62 81 GLN A O 1
ATOM 655 N N . ARG A 1 82 ? 1.286 4.430 -8.678 1.00 90.88 82 ARG A N 1
ATOM 656 C CA . ARG A 1 82 ? 0.076 4.951 -8.057 1.00 90.88 82 ARG A CA 1
ATOM 657 C C . ARG A 1 82 ? -1.135 4.152 -8.521 1.00 90.88 82 ARG A C 1
ATOM 659 O O . ARG A 1 82 ? -1.473 4.170 -9.698 1.00 90.88 82 ARG A O 1
ATOM 666 N N . GLY A 1 83 ? -1.804 3.500 -7.582 1.00 91.50 83 GLY A N 1
ATOM 667 C CA . GLY A 1 83 ? -3.020 2.742 -7.830 1.00 91.50 83 GLY A CA 1
ATOM 668 C C . GLY A 1 83 ? -4.300 3.574 -7.740 1.00 91.50 83 GLY A C 1
ATOM 669 O O . GLY A 1 83 ? -4.295 4.806 -7.579 1.00 91.50 83 GLY A O 1
ATOM 670 N N . GLY A 1 84 ? -5.415 2.851 -7.844 1.00 93.50 84 GLY A N 1
ATOM 671 C CA . GLY A 1 84 ? -6.759 3.370 -7.622 1.00 93.50 84 GLY A CA 1
ATOM 672 C C . GLY A 1 84 ? -7.092 3.578 -6.143 1.00 93.50 84 GLY A C 1
ATOM 673 O O . GLY A 1 84 ? -6.249 3.435 -5.252 1.00 93.50 84 GLY A O 1
ATOM 674 N N . TRP A 1 85 ? -8.350 3.931 -5.902 1.00 95.69 85 TRP A N 1
ATOM 675 C CA . TRP A 1 85 ? -8.918 4.042 -4.563 1.00 95.69 85 TRP A CA 1
ATOM 676 C C . TRP A 1 85 ? -9.386 2.681 -4.061 1.00 95.69 85 TRP A C 1
ATOM 678 O O . TRP A 1 85 ? -9.881 1.863 -4.834 1.00 95.69 85 TRP A O 1
ATOM 688 N N . VAL A 1 86 ? -9.235 2.462 -2.761 1.00 94.69 86 VAL A N 1
ATOM 689 C CA . VAL A 1 86 ? -9.645 1.242 -2.071 1.00 94.69 86 VAL A CA 1
ATOM 690 C C . VAL A 1 86 ? -10.487 1.644 -0.875 1.00 94.69 86 VAL A C 1
ATOM 692 O O . VAL A 1 86 ? -10.072 2.502 -0.096 1.00 94.69 86 VAL A O 1
ATOM 695 N N . LEU A 1 87 ? -11.666 1.036 -0.762 1.00 95.38 87 LEU A N 1
ATOM 696 C CA . LEU A 1 87 ? -12.489 1.086 0.439 1.00 95.38 87 LEU A CA 1
ATOM 697 C C . LEU A 1 87 ? -11.956 0.045 1.421 1.00 95.38 87 LEU A C 1
ATOM 699 O O . LEU A 1 87 ? -11.776 -1.115 1.041 1.00 95.38 87 LEU A O 1
ATOM 703 N N . VAL A 1 88 ? -11.688 0.484 2.645 1.00 91.88 88 VAL A N 1
ATOM 704 C CA . VAL A 1 88 ? -11.172 -0.344 3.739 1.00 91.88 88 VAL A CA 1
ATOM 705 C C . VAL A 1 88 ? -12.229 -0.459 4.821 1.00 91.88 88 VAL A C 1
ATOM 707 O O . VAL A 1 88 ? -12.841 0.587 5.149 1.00 91.88 88 VAL A O 1
#

pLDDT: mean 89.53, std 9.56, range [45.69, 97.0]